Protein AF-A0A951XM45-F1 (afdb_monomer_lite)

Sequence (54 aa):
MRTPYDGRHNLLFSRLPMVEALLRGFVHEDWVGHLDFATLERPNSHYVSEELQL

Radius of gyration: 14.33 Å; chains: 1; bounding box: 25×22×41 Å

pLDDT: mean 71.98, std 17.47, range [39.25, 93.25]

Foldseek 3Di:
DPPPPDCVVVVQVVDLVSVLCCCVVPPPDPVNVVDDSVPDDDPPDDPDPPVPPD

Secondary structure (DSSP, 8-state):
------HHHHHHTT-HHHHHHHHHHH---GGGGG--GGG-----S----GGG--

Structure (mmCIF, N/CA/C/O backbone):
data_AF-A0A951XM45-F1
#
_entry.id   AF-A0A951XM45-F1
#
loop_
_atom_site.group_PDB
_atom_site.id
_atom_site.type_symbol
_atom_site.label_atom_id
_atom_site.label_alt_id
_atom_site.label_comp_id
_atom_site.label_asym_id
_atom_site.label_entity_id
_atom_site.label_seq_id
_atom_site.pdbx_PDB_ins_code
_atom_site.Cartn_x
_atom_site.Cartn_y
_atom_site.Cartn_z
_atom_site.occupancy
_atom_site.B_iso_or_equiv
_atom_site.auth_seq_id
_atom_site.auth_comp_id
_atom_site.auth_asym_id
_atom_site.auth_atom_id
_atom_site.pdbx_PDB_model_num
ATOM 1 N N . MET A 1 1 ? -0.895 -13.604 31.153 1.00 39.25 1 MET A N 1
ATOM 2 C CA . MET A 1 1 ? 0.144 -12.591 30.867 1.00 39.25 1 MET A CA 1
ATOM 3 C C . MET A 1 1 ? -0.194 -11.971 29.523 1.00 39.25 1 MET A C 1
ATOM 5 O O . MET A 1 1 ? -0.137 -12.668 28.523 1.00 39.25 1 MET A O 1
ATOM 9 N N . ARG A 1 2 ? -0.676 -10.726 29.508 1.00 46.41 2 ARG A N 1
ATOM 10 C CA . ARG A 1 2 ? -1.050 -10.018 28.278 1.00 46.41 2 ARG A CA 1
ATOM 11 C C . ARG A 1 2 ? 0.249 -9.459 27.709 1.00 46.41 2 ARG A C 1
ATOM 13 O O . ARG A 1 2 ? 0.797 -8.525 28.286 1.00 46.41 2 ARG A O 1
ATOM 20 N N . THR A 1 3 ? 0.799 -10.103 26.685 1.00 54.44 3 THR A N 1
ATOM 21 C CA . THR A 1 3 ? 1.936 -9.556 25.943 1.00 54.44 3 THR A CA 1
ATOM 22 C C . THR A 1 3 ? 1.542 -8.147 25.506 1.00 54.44 3 THR A C 1
ATOM 24 O O . THR A 1 3 ? 0.483 -7.988 24.889 1.00 54.44 3 THR A O 1
ATOM 27 N N . PRO A 1 4 ? 2.297 -7.101 25.882 1.00 54.53 4 PRO A N 1
ATOM 28 C CA . PRO A 1 4 ? 2.066 -5.795 25.303 1.00 54.53 4 PRO A CA 1
ATOM 29 C C . PRO A 1 4 ? 2.398 -5.987 23.827 1.00 54.53 4 PRO A C 1
ATOM 31 O O . PRO A 1 4 ? 3.551 -6.226 23.495 1.00 54.53 4 PRO A O 1
ATOM 34 N N . TYR A 1 5 ? 1.389 -6.037 22.955 1.00 58.06 5 TYR A N 1
ATOM 35 C CA . TYR A 1 5 ? 1.631 -6.095 21.519 1.00 58.06 5 TYR A CA 1
ATOM 36 C C . TYR A 1 5 ? 2.468 -4.866 21.183 1.00 58.06 5 TYR A C 1
ATOM 38 O O . TYR A 1 5 ? 2.001 -3.729 21.272 1.00 58.06 5 TYR A O 1
ATOM 46 N N . ASP A 1 6 ? 3.752 -5.124 20.950 1.00 51.88 6 ASP A N 1
ATOM 47 C CA . ASP A 1 6 ? 4.799 -4.126 20.922 1.00 51.88 6 ASP A CA 1
ATOM 48 C C . ASP A 1 6 ? 4.440 -3.065 19.885 1.00 51.88 6 ASP A C 1
ATOM 50 O O . ASP A 1 6 ? 4.180 -3.388 18.724 1.00 51.88 6 ASP A O 1
ATOM 54 N N . GLY A 1 7 ? 4.484 -1.782 20.263 1.00 52.81 7 GLY A N 1
ATOM 55 C CA . GLY A 1 7 ? 4.230 -0.653 19.351 1.00 52.81 7 GLY A CA 1
ATOM 56 C C . GLY A 1 7 ? 5.076 -0.678 18.065 1.00 52.81 7 GLY A C 1
ATOM 57 O O . GLY A 1 7 ? 4.771 0.017 17.098 1.00 52.81 7 GLY A O 1
ATOM 58 N N . ARG A 1 8 ? 6.098 -1.541 18.023 1.00 51.56 8 ARG A N 1
ATOM 59 C CA . ARG A 1 8 ? 6.895 -1.921 16.854 1.00 51.56 8 ARG A CA 1
ATOM 60 C C . ARG A 1 8 ? 6.084 -2.538 15.712 1.00 51.56 8 ARG A C 1
ATOM 62 O O . ARG A 1 8 ? 6.400 -2.244 14.567 1.00 51.56 8 ARG A O 1
ATOM 69 N N . HIS A 1 9 ? 5.040 -3.323 15.981 1.00 55.19 9 HIS A N 1
ATOM 70 C CA . HIS A 1 9 ? 4.179 -3.869 14.923 1.00 55.19 9 HIS A CA 1
ATOM 71 C C . HIS A 1 9 ? 3.438 -2.746 14.183 1.00 55.19 9 HIS A C 1
ATOM 73 O O . HIS A 1 9 ? 3.449 -2.684 12.957 1.00 55.19 9 HIS A O 1
ATOM 79 N N . ASN A 1 10 ? 2.901 -1.775 14.924 1.00 57.62 10 ASN A N 1
ATOM 80 C CA . ASN A 1 10 ? 2.211 -0.623 14.340 1.00 57.62 10 ASN A CA 1
ATOM 81 C C . ASN A 1 10 ? 3.146 0.283 13.523 1.00 57.62 10 ASN A C 1
ATOM 83 O O . ASN A 1 10 ? 2.715 0.903 12.551 1.00 57.62 10 ASN A O 1
ATOM 87 N N . LEU A 1 11 ? 4.435 0.351 13.874 1.00 61.53 11 LEU A N 1
ATOM 88 C CA . LEU A 1 11 ? 5.453 1.114 13.138 1.00 61.53 11 LEU A CA 1
ATOM 89 C C . LEU A 1 11 ? 5.784 0.521 11.761 1.00 61.53 11 LEU A C 1
ATOM 91 O O . LEU A 1 11 ? 6.233 1.250 10.879 1.00 61.53 11 LEU A O 1
ATOM 95 N N . LEU A 1 12 ? 5.551 -0.773 11.556 1.00 63.03 12 LEU A N 1
ATOM 96 C CA . LEU A 1 12 ? 5.785 -1.430 10.273 1.00 63.03 12 LEU A CA 1
ATOM 97 C C . LEU A 1 12 ? 4.701 -1.029 9.259 1.00 63.03 12 LEU A C 1
ATOM 99 O O . LEU A 1 12 ? 5.001 -0.498 8.191 1.00 63.03 12 LEU A O 1
ATOM 103 N N . PHE A 1 13 ? 3.430 -1.117 9.651 1.00 65.62 13 PHE A N 1
ATOM 104 C CA . PHE A 1 13 ? 2.285 -0.703 8.820 1.00 65.62 13 PHE A CA 1
ATOM 105 C C . PHE A 1 13 ? 2.082 0.812 8.767 1.00 65.62 13 PHE A C 1
ATOM 107 O O . PHE A 1 13 ? 1.108 1.321 8.221 1.00 65.62 13 PHE A O 1
ATOM 114 N N . SER A 1 14 ? 3.025 1.557 9.338 1.00 68.69 14 SER A N 1
ATOM 115 C CA . SER A 1 14 ? 2.972 3.003 9.392 1.00 68.69 14 SER A CA 1
ATOM 116 C C . SER A 1 14 ? 3.450 3.682 8.099 1.00 68.69 14 SER A C 1
ATOM 118 O O . SER A 1 14 ? 3.179 4.860 7.848 1.00 68.69 14 SER A O 1
ATOM 120 N N . ARG A 1 15 ? 4.196 2.974 7.259 1.00 76.62 15 ARG A N 1
ATOM 121 C CA . ARG A 1 15 ? 4.775 3.551 6.046 1.00 76.62 15 ARG A CA 1
ATOM 122 C C . ARG A 1 15 ? 4.146 2.908 4.823 1.00 76.62 15 ARG A C 1
ATOM 124 O O . ARG A 1 15 ? 4.346 1.720 4.603 1.00 76.62 15 ARG A O 1
ATOM 131 N N . LEU A 1 16 ? 3.459 3.712 4.009 1.00 80.62 16 LEU A N 1
ATOM 132 C CA . LEU A 1 16 ? 2.817 3.254 2.770 1.00 80.62 16 LEU A CA 1
ATOM 133 C C . LEU A 1 16 ? 3.777 2.485 1.841 1.00 80.62 16 LEU A C 1
ATOM 135 O O . LEU A 1 16 ? 3.421 1.377 1.447 1.00 80.62 16 LEU A O 1
ATOM 139 N N . PRO A 1 17 ? 5.028 2.948 1.598 1.00 84.44 17 PRO A N 1
ATOM 140 C CA . PRO A 1 17 ? 5.970 2.199 0.758 1.00 84.44 17 PRO A CA 1
ATOM 141 C C . PRO A 1 17 ? 6.331 0.823 1.328 1.00 84.44 17 PRO A C 1
ATOM 143 O O . PRO A 1 17 ? 6.705 -0.091 0.601 1.00 84.44 17 PRO A O 1
ATOM 146 N N . MET A 1 18 ? 6.237 0.668 2.650 1.00 85.88 18 MET A N 1
ATOM 147 C CA . MET A 1 18 ? 6.533 -0.594 3.313 1.00 85.88 18 MET A CA 1
ATOM 148 C C . MET A 1 18 ? 5.371 -1.579 3.192 1.00 85.88 18 MET A C 1
ATOM 150 O O . MET A 1 18 ? 5.601 -2.764 2.981 1.00 85.88 18 MET A O 1
ATOM 154 N N . VAL A 1 19 ? 4.132 -1.089 3.280 1.00 86.31 19 VAL A N 1
ATOM 155 C CA . VAL A 1 19 ? 2.923 -1.892 3.048 1.00 86.31 19 VAL A CA 1
ATOM 156 C C . VAL A 1 19 ? 2.879 -2.389 1.603 1.00 86.31 19 VAL A C 1
ATOM 158 O O . VAL A 1 19 ? 2.624 -3.568 1.379 1.00 86.31 19 VAL A O 1
ATOM 161 N N . GLU A 1 20 ? 3.213 -1.534 0.634 1.00 90.19 20 GLU A N 1
ATOM 162 C CA . GLU A 1 20 ? 3.336 -1.941 -0.769 1.00 90.19 20 GLU A CA 1
ATOM 163 C C . GLU A 1 20 ? 4.387 -3.046 -0.956 1.00 90.19 20 GLU A C 1
ATOM 165 O O . GLU A 1 20 ? 4.098 -4.080 -1.559 1.00 90.19 20 GLU A O 1
ATOM 170 N N . ALA A 1 21 ? 5.594 -2.867 -0.407 1.00 89.00 21 ALA A N 1
ATOM 171 C CA . ALA A 1 21 ? 6.655 -3.867 -0.513 1.00 89.00 21 ALA A CA 1
ATOM 172 C C . ALA A 1 21 ? 6.257 -5.215 0.116 1.00 89.00 21 ALA A C 1
ATOM 174 O O . ALA A 1 21 ? 6.597 -6.269 -0.419 1.00 89.00 21 ALA A O 1
ATOM 175 N N . LEU A 1 22 ? 5.509 -5.192 1.224 1.00 90.25 22 LEU A N 1
ATOM 176 C CA . LEU A 1 22 ? 4.984 -6.400 1.859 1.00 90.25 22 LEU A CA 1
ATOM 177 C C . LEU A 1 22 ? 3.941 -7.095 0.982 1.00 90.25 22 LEU A C 1
ATOM 179 O O . LEU A 1 22 ? 4.027 -8.305 0.788 1.00 90.25 22 LEU A O 1
ATOM 183 N N . LEU A 1 23 ? 2.989 -6.346 0.423 1.00 90.56 23 LEU A N 1
ATOM 184 C CA . LEU A 1 23 ? 1.960 -6.913 -0.450 1.00 90.56 23 LEU A CA 1
ATOM 185 C C . LEU A 1 23 ? 2.588 -7.544 -1.696 1.00 90.56 23 LEU A C 1
ATOM 187 O O . LEU A 1 23 ? 2.303 -8.697 -1.995 1.00 90.56 23 LEU A O 1
ATOM 191 N N . ARG A 1 24 ? 3.524 -6.851 -2.352 1.00 90.81 24 ARG A N 1
ATOM 192 C CA . ARG A 1 24 ? 4.230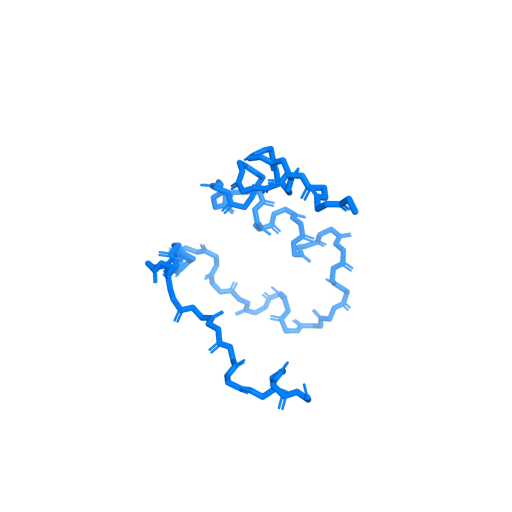 -7.379 -3.531 1.00 90.81 24 ARG A CA 1
ATOM 193 C C . ARG A 1 24 ? 5.168 -8.549 -3.220 1.00 90.81 24 ARG A C 1
ATOM 195 O O . ARG A 1 24 ? 5.390 -9.385 -4.086 1.00 90.81 24 ARG A O 1
ATOM 202 N N . GLY A 1 25 ? 5.768 -8.578 -2.030 1.00 91.12 25 GLY A N 1
ATOM 203 C CA . GLY A 1 25 ? 6.763 -9.588 -1.657 1.00 91.12 25 GLY A CA 1
ATOM 204 C C . GLY A 1 25 ? 6.176 -10.878 -1.085 1.00 91.12 25 GLY A C 1
ATOM 205 O O . GLY A 1 25 ? 6.828 -11.917 -1.149 1.00 91.12 25 GLY A O 1
ATOM 206 N N . PHE A 1 26 ? 4.972 -10.820 -0.509 1.00 92.62 26 PHE A N 1
ATOM 207 C CA . PHE A 1 26 ? 4.374 -11.957 0.197 1.00 92.62 26 PHE A CA 1
ATOM 208 C C . PHE A 1 26 ? 3.063 -12.453 -0.419 1.00 92.62 26 PHE A C 1
ATOM 210 O O . PHE A 1 26 ? 2.746 -13.633 -0.265 1.00 92.62 26 PHE A O 1
ATOM 217 N N . VAL A 1 27 ? 2.307 -11.603 -1.120 1.00 91.69 27 VAL A N 1
ATOM 218 C CA . VAL A 1 27 ? 1.028 -11.985 -1.729 1.00 91.69 27 VAL A CA 1
ATOM 219 C C . VAL A 1 27 ? 1.239 -12.217 -3.223 1.00 91.69 27 VAL A C 1
ATOM 221 O O . VAL A 1 27 ? 1.516 -11.290 -3.976 1.00 91.69 27 VAL A O 1
ATOM 224 N N . HIS A 1 28 ? 1.100 -13.472 -3.648 1.00 91.56 28 HIS A N 1
ATOM 225 C CA . HIS A 1 28 ? 1.347 -13.915 -5.027 1.00 91.56 28 HIS A CA 1
ATOM 226 C C . HIS A 1 28 ? 0.065 -13.976 -5.867 1.00 91.56 28 HIS A C 1
ATOM 228 O O . HIS A 1 28 ? -0.031 -14.749 -6.814 1.00 91.56 28 HIS A O 1
ATOM 234 N N . GLU A 1 29 ? -0.932 -13.185 -5.493 1.00 92.75 29 GLU A N 1
ATOM 235 C CA . GLU A 1 29 ? -2.225 -13.159 -6.160 1.00 92.75 29 GLU A CA 1
ATOM 236 C C . GLU A 1 29 ? -2.248 -12.083 -7.248 1.00 92.75 29 GLU A C 1
ATOM 238 O O . GLU A 1 29 ? -1.763 -10.966 -7.043 1.00 92.75 29 GLU A O 1
ATOM 243 N N . ASP A 1 30 ? -2.883 -12.378 -8.382 1.00 89.81 30 ASP A N 1
ATOM 244 C CA . ASP A 1 30 ? -2.907 -11.479 -9.543 1.00 89.81 30 ASP A CA 1
ATOM 245 C C . ASP A 1 30 ? -3.518 -10.107 -9.225 1.00 89.81 30 ASP A C 1
ATOM 247 O O . ASP A 1 30 ? -3.109 -9.085 -9.781 1.00 89.81 30 ASP A O 1
ATOM 251 N N . TRP A 1 31 ? -4.475 -10.049 -8.293 1.00 93.25 31 TRP A N 1
ATOM 252 C CA . TRP A 1 31 ? -5.124 -8.796 -7.899 1.00 93.25 31 TRP A CA 1
ATOM 253 C C . TRP A 1 31 ? -4.143 -7.783 -7.298 1.00 93.25 31 TRP A C 1
ATOM 255 O O . TRP A 1 31 ? -4.365 -6.582 -7.432 1.00 93.25 31 TRP A O 1
ATOM 265 N N . VAL A 1 32 ? -3.024 -8.229 -6.718 1.00 92.00 32 VAL A N 1
ATOM 266 C CA . VAL A 1 32 ? -1.993 -7.341 -6.156 1.00 92.00 32 VAL A CA 1
ATOM 267 C C . VAL A 1 32 ? -1.343 -6.490 -7.246 1.00 92.00 32 VAL A C 1
ATOM 269 O O . VAL A 1 32 ? -1.015 -5.328 -7.011 1.00 92.00 32 VAL A O 1
ATOM 272 N N . GLY A 1 33 ? -1.200 -7.035 -8.457 1.00 89.00 33 GLY A N 1
ATOM 273 C CA . GLY A 1 33 ? -0.684 -6.304 -9.616 1.00 89.00 33 GLY A CA 1
ATOM 274 C C . GLY A 1 33 ? -1.626 -5.213 -10.137 1.00 89.00 33 GLY A C 1
ATOM 275 O O . GLY A 1 33 ? -1.180 -4.334 -10.868 1.00 89.00 33 GLY A O 1
ATOM 276 N N . HIS A 1 34 ? -2.902 -5.253 -9.744 1.00 91.12 34 HIS A N 1
ATOM 277 C CA . HIS A 1 34 ? -3.948 -4.329 -10.187 1.00 91.12 34 HIS A CA 1
ATOM 278 C C . HIS A 1 34 ? -4.276 -3.244 -9.150 1.00 91.12 34 HIS A C 1
ATOM 280 O O . HIS A 1 34 ? -5.099 -2.371 -9.422 1.00 91.12 34 HIS A O 1
ATOM 286 N N . LEU A 1 35 ? -3.664 -3.294 -7.962 1.00 90.56 35 LEU A N 1
ATOM 287 C CA . LEU A 1 35 ? -3.864 -2.283 -6.928 1.00 90.56 35 LEU A CA 1
ATOM 288 C C . LEU A 1 35 ? -3.159 -0.973 -7.285 1.00 90.56 35 LEU A C 1
ATOM 290 O O . LEU A 1 35 ? -1.988 -0.964 -7.669 1.00 90.56 35 LEU A O 1
ATOM 294 N N . ASP A 1 36 ? -3.847 0.143 -7.053 1.00 89.81 36 ASP A N 1
ATOM 295 C CA . ASP A 1 36 ? -3.229 1.464 -7.037 1.00 89.81 36 ASP A CA 1
ATOM 296 C C . ASP A 1 36 ? -2.697 1.773 -5.629 1.00 89.81 36 ASP A C 1
ATOM 298 O O . ASP A 1 36 ? -3.435 2.146 -4.719 1.00 89.81 36 ASP A O 1
ATOM 302 N N . PHE A 1 37 ? -1.390 1.611 -5.424 1.00 88.19 37 PHE A N 1
ATOM 303 C CA . PHE A 1 37 ? -0.765 1.877 -4.126 1.00 88.19 37 PHE A CA 1
ATOM 304 C C . PHE A 1 37 ? -0.712 3.370 -3.762 1.00 88.19 37 PHE A C 1
ATOM 306 O O . PHE A 1 37 ? -0.483 3.698 -2.595 1.00 88.19 37 PHE A O 1
ATOM 313 N N . ALA A 1 38 ? -0.970 4.281 -4.711 1.00 86.62 38 ALA A N 1
ATOM 314 C CA . ALA A 1 38 ? -1.069 5.711 -4.423 1.00 86.62 38 ALA A CA 1
ATOM 315 C C . A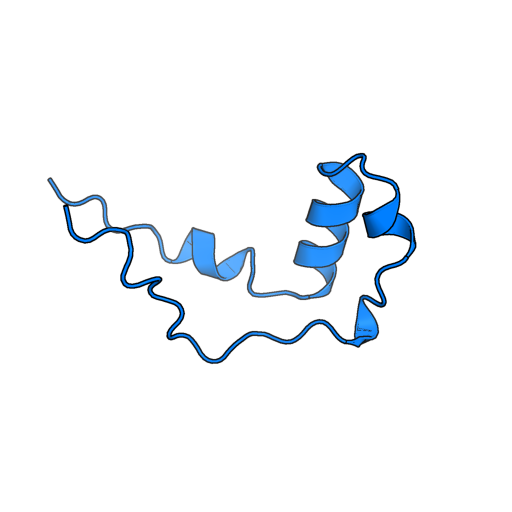LA A 1 38 ? -2.324 6.053 -3.603 1.00 86.62 38 ALA A C 1
ATOM 317 O O . ALA A 1 38 ? -2.348 7.084 -2.931 1.00 86.62 38 ALA A O 1
ATOM 318 N N . THR A 1 39 ? -3.339 5.179 -3.609 1.00 85.31 39 THR A N 1
ATOM 319 C CA . THR A 1 39 ? -4.556 5.331 -2.800 1.00 85.31 39 THR A CA 1
ATOM 320 C C . THR A 1 39 ? -4.443 4.694 -1.417 1.00 85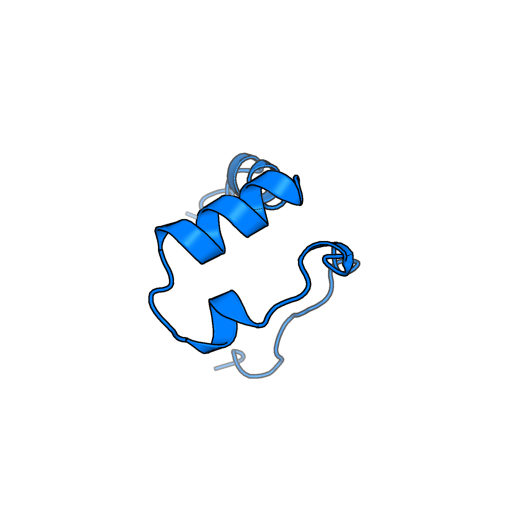.31 39 THR A C 1
ATOM 322 O O . THR A 1 39 ? -5.431 4.668 -0.686 1.00 85.31 39 THR A O 1
ATOM 325 N N . LEU A 1 40 ? -3.285 4.131 -1.042 1.00 85.06 40 LEU A N 1
ATOM 326 C CA . LEU A 1 40 ? -3.126 3.573 0.296 1.00 85.06 40 LEU A CA 1
ATOM 327 C C . LEU A 1 40 ? -3.245 4.688 1.336 1.00 85.06 40 LEU A C 1
ATOM 329 O O . LEU A 1 40 ? -2.421 5.597 1.409 1.00 85.06 40 LEU A O 1
ATOM 333 N N . GLU A 1 41 ? -4.232 4.562 2.208 1.00 80.56 41 GLU A N 1
ATOM 334 C CA . GLU A 1 41 ? -4.399 5.428 3.361 1.00 80.5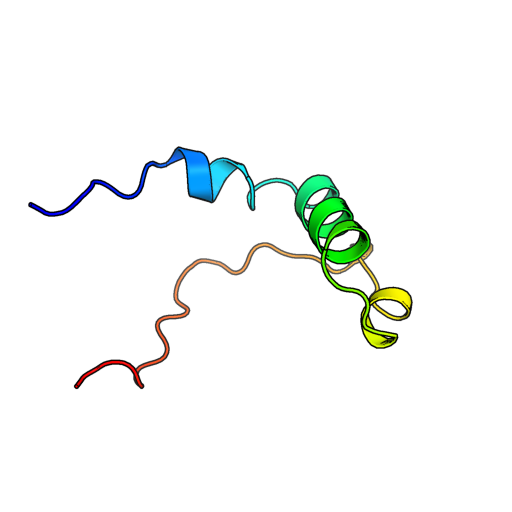6 41 GLU A CA 1
ATOM 335 C C . GLU A 1 41 ? -4.309 4.615 4.645 1.00 80.56 41 GLU A C 1
ATO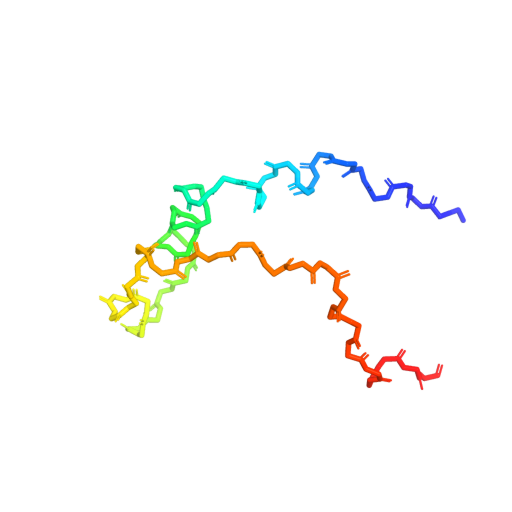M 337 O O . GLU A 1 41 ? -4.584 3.415 4.684 1.00 80.56 41 GLU A O 1
ATOM 342 N N . ARG A 1 42 ? -3.903 5.276 5.727 1.00 73.75 42 ARG A N 1
ATOM 343 C CA . ARG A 1 42 ? -4.040 4.669 7.042 1.00 73.75 42 ARG A CA 1
ATOM 344 C C . ARG A 1 42 ? -5.477 4.861 7.503 1.00 73.75 42 ARG A C 1
ATOM 346 O O . ARG A 1 42 ? -5.849 6.010 7.751 1.00 73.75 42 ARG A O 1
ATOM 353 N N . PRO A 1 43 ? -6.261 3.791 7.689 1.00 68.25 43 PRO A N 1
ATOM 354 C CA . PRO A 1 43 ? -7.559 3.943 8.314 1.00 68.25 43 PRO A CA 1
ATOM 355 C C . PRO A 1 43 ? -7.368 4.509 9.724 1.00 68.25 43 PRO A C 1
ATOM 357 O O . PRO A 1 43 ? -6.572 3.988 10.512 1.00 68.25 43 PRO A O 1
ATOM 360 N N . ASN A 1 44 ? -8.100 5.577 10.046 1.00 58.28 44 ASN A N 1
ATOM 361 C CA . ASN A 1 44 ? -8.215 6.037 11.424 1.00 58.28 44 ASN A CA 1
ATOM 362 C C . ASN A 1 44 ? -8.844 4.894 12.229 1.00 58.28 44 ASN A C 1
ATOM 364 O O . ASN A 1 44 ? -9.926 4.396 11.930 1.00 58.28 44 ASN A O 1
ATOM 368 N N . SER A 1 45 ? -8.067 4.399 13.178 1.00 52.34 45 SER A N 1
ATOM 369 C CA . SER A 1 45 ? -8.193 3.090 13.797 1.00 52.34 45 SER A CA 1
ATOM 370 C C . SER A 1 45 ? -9.494 2.905 14.577 1.00 52.34 45 SER A C 1
ATOM 372 O O . SER A 1 45 ? -9.522 3.275 15.740 1.00 52.34 45 SER A O 1
ATOM 374 N N . HIS A 1 46 ? -10.506 2.264 13.988 1.00 51.00 46 HIS A N 1
ATOM 375 C CA . HIS A 1 46 ? -11.502 1.444 14.697 1.00 51.00 46 HIS A CA 1
ATOM 376 C C . HIS A 1 46 ? -12.096 0.396 13.742 1.00 51.00 46 HIS A C 1
ATOM 378 O O . HIS A 1 46 ? -13.268 0.448 13.393 1.00 51.00 46 HIS A O 1
ATOM 384 N N . TYR A 1 47 ? -11.284 -0.574 13.318 1.00 54.34 47 TYR A N 1
ATOM 385 C CA . TYR A 1 47 ? -11.798 -1.814 12.732 1.00 54.34 47 TYR A CA 1
ATOM 386 C C . TYR A 1 47 ? -11.638 -2.924 13.769 1.00 54.34 47 TYR A C 1
ATOM 388 O O . TYR A 1 47 ? -10.663 -3.670 13.765 1.00 54.34 47 TYR A O 1
ATOM 396 N N . VAL A 1 48 ? -12.571 -2.973 14.720 1.00 57.06 48 VAL A N 1
ATOM 397 C CA . VAL A 1 48 ? -12.850 -4.207 15.457 1.00 57.06 48 VAL A CA 1
ATOM 398 C C . VAL A 1 48 ? -14.029 -4.819 14.723 1.00 57.06 48 VAL A C 1
ATOM 400 O O . VAL A 1 48 ? -15.133 -4.291 14.814 1.00 57.06 48 VAL A O 1
ATOM 403 N N . SER A 1 49 ? -13.802 -5.874 13.942 1.00 46.69 49 SER A N 1
ATOM 404 C CA . SER A 1 49 ? -14.921 -6.693 13.480 1.00 46.69 49 SER A CA 1
ATOM 405 C C . SER A 1 49 ? -15.614 -7.229 14.733 1.00 46.69 49 SER A C 1
ATOM 407 O O . SER A 1 49 ? -14.977 -7.921 15.529 1.00 46.69 49 SER A O 1
ATOM 409 N N . GLU A 1 50 ? -16.887 -6.883 14.937 1.00 53.00 50 GLU A N 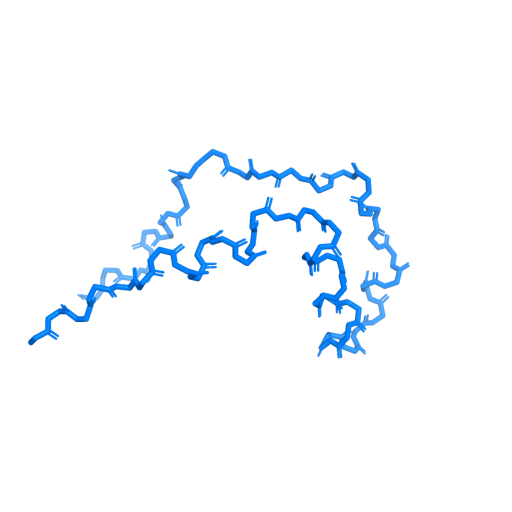1
ATOM 410 C CA . GLU A 1 50 ? -17.688 -7.346 16.087 1.00 53.00 50 GLU A CA 1
ATOM 411 C C . GLU A 1 50 ? -17.798 -8.888 16.147 1.00 53.00 50 GLU A C 1
ATOM 413 O O . GLU A 1 50 ? -18.156 -9.459 17.171 1.00 53.00 50 GLU A O 1
ATOM 418 N N . GLU A 1 51 ? -17.390 -9.593 15.090 1.00 55.19 51 GLU A N 1
ATOM 419 C CA . GLU A 1 51 ? -17.512 -11.046 14.913 1.00 55.19 51 GLU A CA 1
ATOM 420 C C . GLU A 1 51 ? -16.434 -11.902 15.604 1.00 55.19 51 GLU A C 1
ATOM 422 O O . GLU A 1 51 ? -16.324 -13.095 15.330 1.00 55.19 51 GLU A O 1
ATOM 427 N N . LEU A 1 52 ? -15.664 -11.344 16.543 1.00 56.34 52 LEU A N 1
ATOM 428 C CA . LEU A 1 52 ? -14.781 -12.127 17.426 1.00 56.34 52 LEU A CA 1
ATOM 429 C C . LEU A 1 52 ? -15.192 -12.080 18.905 1.00 56.34 52 LEU A C 1
ATOM 431 O O . LEU A 1 52 ? -14.374 -12.349 19.785 1.00 56.34 52 LEU A O 1
ATOM 435 N N . GLN A 1 53 ? -16.458 -11.771 19.193 1.00 50.91 53 GLN A N 1
ATOM 436 C CA . GLN A 1 53 ? -17.038 -11.975 20.522 1.00 50.91 53 GLN A CA 1
ATOM 437 C C . GLN A 1 53 ? -17.663 -13.377 20.612 1.00 50.91 53 GLN A C 1
ATOM 439 O O . GLN A 1 53 ? -18.879 -13.531 20.521 1.00 50.91 53 GLN A O 1
ATOM 444 N N . LEU A 1 54 ? -16.807 -14.397 20.749 1.00 43.50 54 LEU A N 1
ATOM 445 C CA . LEU A 1 54 ? -17.202 -15.701 21.302 1.00 43.50 54 LEU A CA 1
ATOM 446 C C . LEU A 1 54 ? -17.322 -15.617 22.827 1.00 43.50 54 LEU A C 1
ATOM 448 O O . LEU A 1 54 ? -16.459 -14.947 23.444 1.00 43.50 54 LEU A O 1
#